Protein AF-A0A3D5CEG6-F1 (afdb_monomer_lite)

Foldseek 3Di:
DDDPVNVVVVVVVVPPPPPPPPPPQQDALVNLLVVLVVVVPDDDPVSVVSNVVSVVCVVVVNGPSDDDDPPPPDPPPPDPPPPDPDDDPDPDPQDPVNVVVVVCVVVPD

Sequence (109 aa):
MSTASEQAAAFLAGTKDEAPGVERPATGEFARLRELLGQEDEWTDDEADEFADLAAKRRAGTLDGAPKRTVRKRASVAGERDRDGRGREREIPATASEKAAAFLREKGY

Structure (mmCIF, N/CA/C/O backbone):
data_AF-A0A3D5CEG6-F1
#
_entry.id   AF-A0A3D5CEG6-F1
#
loop_
_atom_site.group_PDB
_atom_site.id
_atom_site.type_symbol
_atom_site.label_atom_id
_atom_site.label_alt_id
_atom_site.label_comp_id
_atom_site.label_asym_id
_atom_site.label_entity_id
_atom_site.label_seq_id
_atom_site.pdbx_PDB_ins_code
_atom_site.Cartn_x
_atom_site.Cartn_y
_atom_site.Cartn_z
_atom_site.occupancy
_atom_site.B_iso_or_equiv
_atom_site.auth_seq_id
_atom_site.auth_comp_id
_atom_site.auth_asym_id
_atom_site.auth_atom_id
_atom_site.pdbx_PDB_model_num
ATOM 1 N N . MET A 1 1 ? -29.579 35.047 17.144 1.00 52.81 1 MET A N 1
ATOM 2 C CA . MET A 1 1 ? -30.241 33.969 16.381 1.00 52.81 1 MET A CA 1
ATOM 3 C C . MET A 1 1 ? -29.223 33.458 15.376 1.00 52.81 1 MET A C 1
ATOM 5 O O . MET A 1 1 ? -28.882 34.224 14.488 1.00 52.81 1 MET A O 1
ATOM 9 N N . SER A 1 2 ? -28.663 32.259 15.569 1.00 56.56 2 SER A N 1
ATOM 10 C CA . SER A 1 2 ? -27.661 31.698 14.648 1.00 56.56 2 SER A CA 1
ATOM 11 C C . SER A 1 2 ? -28.355 30.900 13.545 1.00 56.56 2 SER A C 1
ATOM 13 O O . SER A 1 2 ? -29.297 30.151 13.817 1.00 56.56 2 SER A O 1
ATOM 15 N N . THR A 1 3 ? -27.941 31.115 12.299 1.00 70.56 3 THR A N 1
ATOM 16 C CA . THR A 1 3 ? -28.558 30.498 11.116 1.00 70.56 3 THR A CA 1
ATOM 17 C C . THR A 1 3 ? -28.101 29.046 10.952 1.00 70.56 3 THR A C 1
ATOM 19 O O . THR A 1 3 ? -27.019 28.665 11.396 1.00 70.56 3 THR A O 1
ATOM 22 N N . ALA A 1 4 ? -28.908 28.208 10.291 1.00 62.53 4 ALA A N 1
ATOM 23 C CA . ALA A 1 4 ? -28.550 26.808 10.024 1.00 62.53 4 ALA A CA 1
ATOM 24 C C . ALA A 1 4 ? -27.194 26.667 9.293 1.00 62.53 4 ALA A C 1
ATOM 26 O O . ALA A 1 4 ? -26.468 25.697 9.507 1.00 62.53 4 ALA A O 1
ATOM 27 N N . SER A 1 5 ? -26.823 27.673 8.495 1.00 63.44 5 SER A N 1
ATOM 28 C CA . SER A 1 5 ? -25.540 27.755 7.791 1.00 63.44 5 SER A CA 1
ATOM 29 C C . SER A 1 5 ? -24.343 27.970 8.727 1.00 63.44 5 SER A C 1
ATOM 31 O O . SER A 1 5 ? -23.279 27.403 8.492 1.00 63.44 5 SER A O 1
ATOM 33 N N . GLU A 1 6 ? -24.502 28.731 9.814 1.00 56.62 6 GLU A N 1
ATOM 34 C CA . GLU A 1 6 ? -23.438 28.941 10.810 1.00 56.62 6 GLU A CA 1
ATOM 35 C C . GLU A 1 6 ? -23.184 27.687 11.655 1.00 56.62 6 GLU A C 1
ATOM 37 O O . GLU A 1 6 ? -22.033 27.366 11.952 1.00 56.62 6 GLU A O 1
ATOM 42 N N . GLN A 1 7 ? -24.232 26.922 11.982 1.00 64.12 7 GLN A N 1
ATOM 43 C CA . GLN A 1 7 ? -24.067 25.645 12.685 1.00 64.12 7 GLN A CA 1
ATOM 44 C C . GLN A 1 7 ? -23.360 24.601 11.807 1.00 64.12 7 GLN A C 1
ATOM 46 O O . GLN A 1 7 ? -22.489 23.881 12.291 1.00 64.12 7 GLN A O 1
ATOM 51 N N . ALA A 1 8 ? -23.666 24.557 10.505 1.00 60.47 8 ALA A N 1
ATOM 52 C CA . ALA A 1 8 ? -23.000 23.656 9.562 1.00 60.47 8 ALA A CA 1
ATOM 53 C C . ALA A 1 8 ? -21.498 23.967 9.404 1.00 60.47 8 ALA A C 1
ATOM 55 O O . ALA A 1 8 ? -20.678 23.049 9.346 1.00 60.47 8 ALA A O 1
ATOM 56 N N . ALA A 1 9 ? -21.124 25.251 9.393 1.00 59.75 9 ALA A N 1
ATOM 57 C CA . ALA A 1 9 ? -19.725 25.670 9.324 1.00 59.75 9 ALA A CA 1
ATOM 58 C C . ALA A 1 9 ? -18.935 25.286 10.589 1.00 59.75 9 ALA A C 1
ATOM 60 O O . ALA A 1 9 ? -17.789 24.848 10.485 1.00 59.75 9 ALA A O 1
ATOM 61 N N . ALA A 1 10 ? -19.554 25.378 11.771 1.00 61.38 10 ALA A N 1
ATOM 62 C CA . ALA A 1 10 ? -18.929 24.978 13.033 1.00 61.38 10 ALA A CA 1
ATOM 63 C C . ALA A 1 10 ? -18.649 23.463 13.102 1.00 61.38 10 ALA A C 1
ATOM 65 O O . ALA A 1 10 ? -17.587 23.057 13.576 1.00 61.38 10 ALA A O 1
ATOM 66 N N . PHE A 1 11 ? -19.548 22.627 12.566 1.00 60.84 11 PHE A N 1
ATOM 67 C CA . PHE A 1 11 ? -19.315 21.181 12.457 1.00 60.84 11 PHE A CA 1
ATOM 68 C C . PHE A 1 11 ? -18.160 20.841 11.506 1.00 60.84 11 PHE A C 1
ATOM 70 O O . PHE A 1 11 ? -17.352 19.973 11.828 1.00 60.84 11 PHE A O 1
ATOM 77 N N . LEU A 1 12 ? -18.045 21.533 10.366 1.00 58.53 12 LEU A N 1
ATOM 78 C CA . LEU A 1 12 ? -16.940 21.313 9.424 1.00 58.53 12 LEU A CA 1
ATOM 79 C C . LEU A 1 12 ? -15.589 21.771 9.995 1.00 58.53 12 LEU A C 1
ATOM 81 O O . LEU A 1 12 ? -14.570 21.110 9.789 1.00 58.53 12 LEU A O 1
ATOM 85 N N . ALA A 1 13 ? -15.580 22.889 10.725 1.00 59.25 13 ALA A N 1
ATOM 86 C CA . ALA A 1 13 ? -14.375 23.434 11.343 1.00 59.25 13 ALA A CA 1
ATOM 87 C C . ALA A 1 13 ? -13.853 22.549 12.490 1.00 59.25 13 ALA A C 1
ATOM 89 O O . ALA A 1 13 ? -12.644 22.384 12.620 1.00 59.25 13 ALA A O 1
ATOM 90 N N . GLY A 1 14 ? -14.744 21.918 13.266 1.00 49.62 14 GLY A N 1
ATOM 91 C CA . GLY A 1 14 ? -14.372 21.017 14.365 1.00 49.62 14 GLY A CA 1
ATOM 92 C C . GLY A 1 14 ? -13.788 19.666 13.931 1.00 49.62 14 GLY A C 1
ATOM 93 O O . GLY A 1 14 ? -13.198 18.968 14.747 1.00 49.62 14 GLY A O 1
ATOM 94 N N . THR A 1 15 ? -13.925 19.287 12.656 1.00 53.06 15 THR A N 1
ATOM 95 C CA . THR A 1 15 ? -13.347 18.042 12.111 1.00 53.06 15 THR A CA 1
ATOM 96 C C . THR A 1 15 ? -12.004 18.237 11.416 1.00 53.06 15 THR A C 1
ATOM 98 O O . THR A 1 15 ? -11.433 17.273 10.913 1.00 53.06 15 THR A O 1
ATOM 101 N N . LYS A 1 16 ? -11.490 19.472 11.382 1.00 49.38 16 LYS A N 1
ATOM 102 C CA . LYS A 1 16 ? -10.197 19.812 10.776 1.00 49.38 16 LYS A CA 1
ATOM 103 C C . LYS A 1 16 ? -9.032 19.683 11.767 1.00 49.38 16 LYS A C 1
ATOM 105 O O . LYS A 1 16 ? -8.025 20.366 11.628 1.00 49.38 16 LYS A O 1
ATOM 110 N N . ASP A 1 17 ? -9.178 18.811 12.761 1.00 43.38 17 ASP A N 1
ATOM 111 C CA . ASP A 1 17 ? -8.061 18.283 13.540 1.00 43.38 17 ASP A CA 1
ATOM 112 C C . ASP A 1 17 ? -7.540 17.054 12.786 1.00 43.38 17 ASP A C 1
ATOM 114 O O . ASP A 1 17 ? -7.852 15.894 13.067 1.00 43.38 17 ASP A O 1
ATOM 118 N N . GLU A 1 18 ? -6.836 17.347 11.696 1.00 49.16 18 GLU A N 1
ATOM 119 C CA . GLU A 1 18 ? -6.029 16.379 10.976 1.00 49.16 18 GLU A CA 1
ATOM 120 C C . GLU A 1 18 ? -4.875 16.021 11.912 1.00 49.16 18 GLU A C 1
ATOM 122 O O . GLU A 1 18 ? -3.838 16.683 11.939 1.00 49.16 18 GLU A O 1
ATOM 127 N N . ALA A 1 19 ? -5.112 15.022 12.767 1.00 51.78 19 ALA A N 1
ATOM 128 C CA . ALA A 1 19 ? -4.080 14.451 13.612 1.00 51.78 19 ALA A CA 1
ATOM 129 C C . ALA A 1 19 ? -2.860 14.185 12.719 1.00 51.78 19 ALA A C 1
ATOM 131 O O . ALA A 1 19 ? -3.030 13.502 11.702 1.00 51.78 19 ALA A O 1
ATOM 132 N N . PRO A 1 20 ? -1.664 14.717 13.047 1.00 45.12 20 PRO A N 1
ATOM 133 C CA . PRO A 1 20 ? -0.475 14.469 12.254 1.00 45.12 20 PRO A CA 1
ATOM 134 C C . PRO A 1 20 ? -0.312 12.959 12.203 1.00 45.12 20 PRO A C 1
ATOM 136 O O . PRO A 1 20 ? -0.065 12.310 13.225 1.00 45.12 20 PRO A O 1
ATOM 139 N N . GLY A 1 21 ? -0.567 12.393 11.023 1.00 50.03 21 GLY A N 1
ATOM 140 C CA . GLY A 1 21 ? -0.366 10.986 10.766 1.00 50.03 21 GLY A CA 1
ATOM 141 C C . GLY A 1 21 ? 1.086 10.728 11.090 1.00 50.03 21 GLY A C 1
ATOM 142 O O . GLY A 1 21 ? 1.962 11.180 10.364 1.00 50.03 21 GLY A O 1
ATOM 143 N N . VAL A 1 22 ? 1.333 10.096 12.236 1.00 45.44 22 VAL A N 1
ATOM 144 C CA . VAL A 1 22 ? 2.663 9.670 12.640 1.00 45.44 22 VAL A CA 1
ATOM 145 C C . VAL A 1 22 ? 3.167 8.831 11.478 1.00 45.44 22 VAL A C 1
ATOM 147 O O . VAL A 1 22 ? 2.684 7.713 11.274 1.00 45.44 22 VAL A O 1
ATOM 150 N N . GLU A 1 23 ? 4.071 9.396 10.675 1.00 51.44 23 GLU A N 1
ATOM 151 C CA . GLU A 1 23 ? 4.827 8.675 9.664 1.00 51.44 23 GLU A CA 1
ATOM 152 C C . GLU A 1 23 ? 5.702 7.698 10.427 1.00 51.44 23 GLU A C 1
ATOM 154 O O . GLU A 1 23 ? 6.857 7.945 10.764 1.00 51.44 23 GLU A O 1
ATOM 159 N N . ARG A 1 24 ? 5.087 6.586 10.822 1.00 52.38 24 ARG A N 1
ATOM 160 C CA . ARG A 1 24 ? 5.802 5.473 11.399 1.00 52.38 24 ARG A CA 1
ATOM 161 C C . ARG A 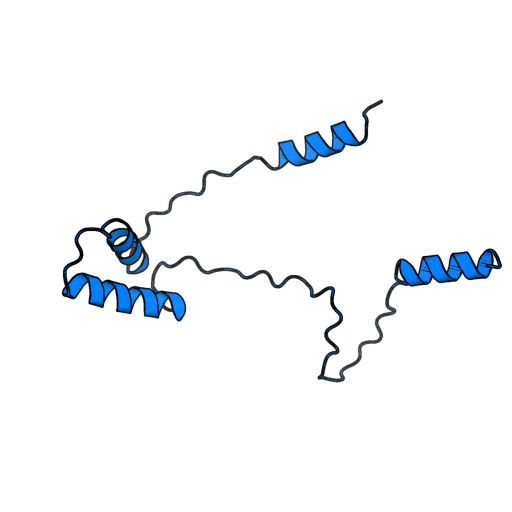1 24 ? 6.757 5.039 10.292 1.00 52.38 24 ARG A C 1
ATOM 163 O O . ARG A 1 24 ? 6.257 4.730 9.204 1.00 52.38 24 ARG A O 1
ATOM 170 N N . PRO A 1 25 ? 8.083 5.062 10.519 1.00 52.09 25 PRO A N 1
ATOM 171 C CA . PRO A 1 25 ? 9.022 4.630 9.502 1.00 52.09 25 PRO A CA 1
ATOM 172 C C . PRO A 1 25 ? 8.582 3.237 9.074 1.00 52.09 25 PRO A C 1
ATOM 174 O O . PRO A 1 25 ? 8.410 2.348 9.915 1.00 52.09 25 PRO A O 1
ATOM 177 N N . ALA A 1 26 ? 8.270 3.087 7.788 1.00 59.41 26 ALA A N 1
ATOM 178 C CA . ALA A 1 26 ? 7.991 1.776 7.245 1.00 59.41 26 ALA A CA 1
ATOM 179 C C . ALA A 1 26 ? 9.266 0.966 7.494 1.00 59.41 26 ALA A C 1
ATOM 181 O O . ALA A 1 26 ? 10.347 1.372 7.081 1.00 59.41 26 ALA A O 1
ATOM 182 N N . THR A 1 27 ? 9.163 -0.122 8.241 1.00 66.88 27 THR A N 1
ATOM 183 C CA . THR A 1 27 ? 10.245 -1.094 8.395 1.00 66.88 27 THR A CA 1
ATOM 184 C C . THR A 1 27 ? 9.829 -2.365 7.666 1.00 66.88 27 THR A C 1
ATOM 186 O O . THR A 1 27 ? 8.638 -2.674 7.617 1.00 66.88 27 THR A O 1
ATOM 189 N N . GLY A 1 28 ? 10.791 -3.099 7.108 1.00 82.62 28 GLY A N 1
ATOM 190 C CA . GLY A 1 28 ? 10.533 -4.355 6.396 1.00 82.62 28 GLY A CA 1
ATOM 191 C C . GLY A 1 28 ? 10.174 -4.180 4.915 1.00 82.62 28 GLY A C 1
ATOM 192 O O . GLY A 1 28 ? 10.474 -3.158 4.299 1.00 82.62 28 GLY A O 1
ATOM 193 N N . GLU A 1 29 ? 9.531 -5.196 4.340 1.00 88.25 29 GLU A N 1
ATOM 194 C CA . GLU A 1 29 ? 9.266 -5.315 2.896 1.00 88.25 29 GLU A CA 1
ATOM 195 C C . GLU A 1 29 ? 8.448 -4.142 2.324 1.00 88.25 29 GLU A C 1
ATOM 197 O O . GLU A 1 29 ? 8.681 -3.690 1.203 1.00 88.25 29 GLU A O 1
ATOM 202 N N . PHE A 1 30 ? 7.508 -3.593 3.101 1.00 86.44 30 PHE A N 1
ATOM 203 C CA . PHE A 1 30 ? 6.730 -2.427 2.677 1.00 86.44 30 PHE A CA 1
ATOM 204 C C . PHE A 1 30 ? 7.562 -1.144 2.552 1.00 86.44 30 PHE A C 1
ATOM 206 O O . PHE A 1 30 ? 7.239 -0.289 1.727 1.00 86.44 30 PHE A O 1
ATOM 213 N N . ALA A 1 31 ? 8.631 -1.003 3.338 1.00 87.38 31 ALA A N 1
ATOM 214 C CA . ALA A 1 31 ? 9.550 0.127 3.234 1.00 87.38 31 ALA A CA 1
ATOM 215 C C . ALA A 1 31 ? 10.324 0.077 1.920 1.00 87.38 31 ALA A C 1
ATOM 217 O O . ALA A 1 31 ? 10.337 1.056 1.179 1.00 87.38 31 ALA A O 1
ATOM 218 N N . ARG A 1 32 ? 10.871 -1.105 1.615 1.00 89.44 32 ARG A N 1
ATOM 219 C CA . ARG A 1 32 ? 11.614 -1.383 0.387 1.00 89.44 32 ARG A CA 1
ATOM 220 C C . ARG A 1 32 ? 10.752 -1.159 -0.853 1.00 89.44 32 ARG A C 1
ATOM 222 O O . ARG A 1 32 ? 11.172 -0.491 -1.786 1.00 89.44 32 ARG A O 1
ATOM 229 N N . LEU A 1 33 ? 9.490 -1.591 -0.813 1.00 89.44 33 LEU A N 1
ATOM 230 C CA . LEU A 1 33 ? 8.536 -1.306 -1.886 1.00 89.44 33 LEU A CA 1
ATOM 231 C C . LEU A 1 33 ? 8.313 0.203 -2.096 1.00 89.44 33 LEU A C 1
ATOM 233 O O . LEU A 1 33 ? 8.178 0.643 -3.234 1.00 89.44 33 LEU A O 1
ATOM 237 N N . ARG A 1 34 ? 8.236 1.004 -1.020 1.00 87.06 34 ARG A N 1
ATOM 238 C CA . ARG A 1 34 ? 8.091 2.469 -1.140 1.00 87.06 34 ARG A CA 1
ATOM 239 C C . ARG A 1 34 ? 9.363 3.140 -1.648 1.00 87.06 34 ARG A C 1
ATOM 241 O O . ARG A 1 34 ? 9.244 4.126 -2.363 1.00 87.06 34 ARG A O 1
ATOM 248 N N . GLU A 1 35 ? 10.528 2.629 -1.268 1.00 88.88 35 GLU A N 1
ATOM 249 C CA . GLU A 1 35 ? 11.825 3.100 -1.759 1.00 88.88 35 GLU A CA 1
ATOM 250 C C . GLU A 1 35 ? 11.939 2.894 -3.274 1.00 88.88 35 GLU A C 1
ATOM 252 O O . GLU A 1 35 ? 12.172 3.865 -3.987 1.00 88.88 35 GLU A O 1
ATOM 257 N N . LEU A 1 36 ? 11.648 1.681 -3.762 1.00 87.94 36 LEU A N 1
ATOM 258 C CA . LEU A 1 36 ? 11.661 1.360 -5.195 1.00 87.94 36 LEU A CA 1
ATOM 259 C C . LEU A 1 36 ? 10.694 2.255 -5.985 1.00 87.94 36 LEU A C 1
ATOM 261 O O . LEU A 1 36 ? 11.068 2.825 -7.003 1.00 87.94 36 LEU A O 1
ATOM 265 N N . LEU A 1 37 ? 9.480 2.480 -5.467 1.00 86.75 37 LEU A N 1
ATOM 266 C CA . LEU A 1 37 ? 8.505 3.423 -6.045 1.00 86.75 37 LEU A CA 1
ATOM 267 C C . LEU A 1 37 ? 9.009 4.872 -6.131 1.00 86.75 37 LEU A C 1
ATOM 269 O O . LEU A 1 37 ? 8.511 5.632 -6.951 1.00 86.75 37 LEU A O 1
ATOM 273 N N . GLY A 1 38 ? 9.941 5.276 -5.268 1.00 84.94 38 GLY A N 1
ATOM 274 C CA . GLY A 1 38 ? 10.553 6.605 -5.301 1.00 84.94 38 GLY A CA 1
ATOM 275 C C . GLY A 1 38 ? 11.717 6.732 -6.288 1.00 84.94 38 GLY A C 1
ATOM 276 O O . GLY A 1 38 ? 12.204 7.842 -6.482 1.00 84.94 38 GLY A O 1
ATOM 277 N N . GLN A 1 39 ? 12.160 5.621 -6.884 1.00 81.44 39 GLN A N 1
ATOM 278 C CA . GLN A 1 39 ? 13.321 5.513 -7.777 1.00 81.44 39 GLN A CA 1
ATOM 279 C C . GLN A 1 39 ? 12.919 5.135 -9.219 1.00 81.44 39 GLN A C 1
ATOM 281 O O . GLN A 1 39 ? 13.744 4.610 -9.956 1.00 81.44 39 GLN A O 1
ATOM 286 N N . GLU A 1 40 ? 11.662 5.389 -9.617 1.00 65.00 40 GLU A N 1
ATOM 287 C CA . GLU A 1 40 ? 11.027 4.924 -10.875 1.00 65.00 40 GLU A CA 1
ATOM 288 C C . GLU A 1 40 ? 11.829 5.173 -12.173 1.00 65.00 40 GLU A C 1
ATOM 290 O O . GLU A 1 40 ? 11.586 4.488 -13.164 1.00 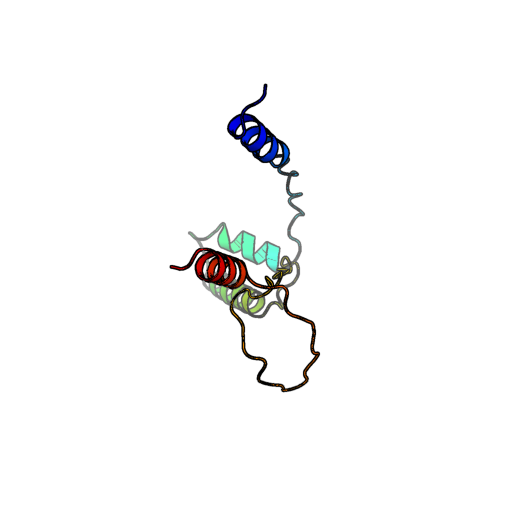65.00 40 GLU A O 1
ATOM 295 N N . ASP A 1 41 ? 12.779 6.112 -12.185 1.00 72.12 41 ASP A N 1
ATOM 296 C CA . ASP A 1 41 ? 13.537 6.486 -13.385 1.00 72.12 41 ASP A CA 1
ATOM 297 C C . ASP A 1 41 ? 14.800 5.628 -13.646 1.00 72.12 41 ASP A C 1
ATOM 299 O O . ASP A 1 41 ? 15.300 5.626 -14.772 1.00 72.12 41 ASP A O 1
ATOM 303 N N . GLU A 1 42 ? 15.31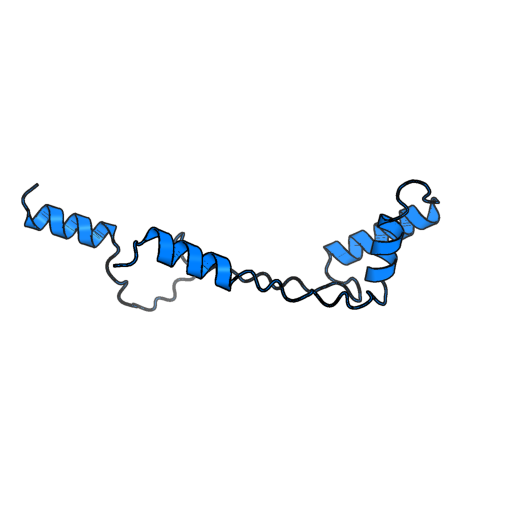5 4.877 -12.662 1.00 77.50 42 GLU A N 1
ATOM 304 C CA . GLU A 1 42 ? 16.555 4.080 -12.792 1.00 77.50 42 GLU A CA 1
ATOM 305 C C . GLU A 1 42 ? 16.445 2.705 -12.111 1.00 77.50 42 GLU A C 1
ATOM 307 O O . GLU A 1 42 ? 17.219 2.377 -11.214 1.00 77.50 42 GLU A O 1
ATOM 312 N N . TRP A 1 43 ? 15.492 1.870 -12.531 1.00 84.88 43 TRP A N 1
ATOM 313 C CA . TRP A 1 43 ? 15.460 0.478 -12.070 1.00 84.88 43 TRP A CA 1
ATOM 314 C C . TRP A 1 43 ? 16.395 -0.403 -12.889 1.00 84.88 43 TRP A C 1
ATOM 316 O O . TRP A 1 43 ? 16.339 -0.438 -14.120 1.00 84.88 43 TRP A O 1
ATOM 326 N N . THR A 1 44 ? 17.224 -1.164 -12.187 1.00 88.88 44 THR A N 1
ATOM 327 C CA . THR A 1 44 ? 17.880 -2.346 -12.747 1.00 88.88 44 THR A CA 1
ATOM 328 C C . THR A 1 44 ? 16.862 -3.470 -12.981 1.00 88.88 44 THR A C 1
ATOM 330 O O . THR A 1 44 ? 15.783 -3.479 -12.384 1.00 88.88 44 THR A O 1
ATOM 333 N N . ASP A 1 45 ? 17.200 -4.444 -13.833 1.00 89.00 45 ASP A N 1
ATOM 334 C CA . ASP A 1 45 ? 16.343 -5.620 -14.066 1.00 89.00 45 ASP A CA 1
ATOM 335 C C . ASP A 1 45 ? 16.052 -6.373 -12.750 1.00 89.00 45 ASP A C 1
ATOM 337 O O . ASP A 1 45 ? 14.913 -6.758 -12.489 1.00 89.00 45 ASP A O 1
ATOM 341 N N . ASP A 1 46 ? 17.055 -6.483 -11.873 1.00 90.12 46 ASP A N 1
ATOM 342 C CA . ASP A 1 46 ? 16.919 -7.106 -10.551 1.00 90.12 46 ASP A CA 1
ATOM 343 C C . ASP A 1 46 ? 15.937 -6.335 -9.641 1.00 90.12 46 ASP A C 1
ATOM 345 O O . ASP A 1 46 ? 15.146 -6.936 -8.913 1.00 90.12 46 ASP A O 1
ATOM 349 N N . GLU A 1 47 ? 15.946 -4.999 -9.687 1.00 89.25 47 GLU A N 1
ATOM 350 C CA . GLU A 1 47 ? 15.026 -4.152 -8.912 1.00 89.25 47 GLU A CA 1
ATOM 351 C C . GLU A 1 47 ? 13.600 -4.177 -9.466 1.00 89.25 47 GLU A C 1
ATOM 353 O O . GLU A 1 47 ? 12.637 -4.103 -8.698 1.00 89.25 47 GLU A O 1
ATOM 358 N N . ALA A 1 48 ? 13.445 -4.316 -10.784 1.00 90.44 48 ALA A N 1
ATOM 359 C CA . ALA A 1 48 ? 12.142 -4.489 -11.413 1.00 90.44 48 ALA A CA 1
ATOM 360 C C . ALA A 1 48 ? 11.493 -5.823 -10.999 1.00 90.44 48 ALA A C 1
ATOM 362 O O . ALA A 1 48 ? 10.298 -5.856 -10.674 1.00 90.44 48 ALA A O 1
ATOM 363 N N . ASP A 1 49 ? 12.281 -6.900 -10.942 1.00 92.38 49 ASP A N 1
ATOM 364 C CA . ASP A 1 49 ? 11.836 -8.206 -10.447 1.00 92.38 49 ASP A CA 1
ATOM 365 C C . ASP A 1 49 ? 11.515 -8.156 -8.942 1.00 92.38 49 ASP A C 1
ATOM 367 O O . ASP A 1 49 ? 10.444 -8.606 -8.514 1.00 92.38 49 ASP A O 1
ATOM 371 N N . GLU A 1 50 ? 12.370 -7.513 -8.137 1.00 92.00 50 GLU A N 1
ATOM 372 C CA . GLU A 1 50 ? 12.119 -7.282 -6.707 1.00 92.00 50 GLU A CA 1
ATOM 373 C C . GLU A 1 50 ? 10.806 -6.506 -6.491 1.00 92.00 50 GLU A C 1
ATOM 375 O O . GLU A 1 50 ? 9.968 -6.869 -5.654 1.00 92.00 50 GLU A O 1
ATOM 380 N N . PHE A 1 51 ? 10.582 -5.452 -7.278 1.00 92.38 51 PHE A N 1
ATOM 381 C CA . PHE A 1 51 ? 9.359 -4.662 -7.235 1.00 92.38 51 PHE A CA 1
ATOM 382 C C . PHE A 1 51 ? 8.122 -5.504 -7.566 1.00 92.38 51 PHE A C 1
ATOM 384 O O . PHE A 1 51 ? 7.104 -5.404 -6.869 1.00 92.38 51 PHE A O 1
ATOM 391 N N . ALA A 1 52 ? 8.193 -6.344 -8.602 1.00 92.50 52 ALA A N 1
ATOM 392 C CA . ALA A 1 52 ? 7.091 -7.209 -9.007 1.00 92.50 52 ALA A CA 1
ATOM 393 C C . ALA A 1 52 ? 6.693 -8.183 -7.884 1.00 92.50 52 ALA A C 1
ATOM 395 O O . ALA A 1 52 ? 5.502 -8.302 -7.561 1.00 92.50 52 ALA A O 1
ATOM 396 N N . ASP A 1 53 ? 7.677 -8.799 -7.228 1.00 93.25 53 ASP A N 1
ATOM 397 C CA . ASP A 1 53 ? 7.472 -9.711 -6.101 1.00 93.25 53 ASP A CA 1
ATOM 398 C C . ASP A 1 53 ? 6.842 -9.007 -4.891 1.00 93.25 53 ASP A C 1
ATOM 400 O O . ASP A 1 53 ? 5.855 -9.480 -4.307 1.00 93.25 53 ASP A O 1
ATOM 404 N N . LEU A 1 54 ? 7.358 -7.832 -4.525 1.00 92.94 54 LEU A N 1
ATOM 405 C CA . LEU A 1 54 ? 6.822 -7.032 -3.422 1.00 92.94 54 LEU A CA 1
ATOM 406 C C . LEU A 1 54 ? 5.403 -6.522 -3.726 1.00 92.94 54 LEU A C 1
ATOM 408 O O . LEU A 1 54 ? 4.518 -6.539 -2.860 1.00 92.94 54 LEU A O 1
ATOM 412 N N . ALA A 1 55 ? 5.132 -6.122 -4.969 1.00 90.69 55 ALA A N 1
ATOM 413 C CA . ALA A 1 55 ? 3.802 -5.721 -5.412 1.00 90.69 55 ALA A CA 1
ATOM 414 C C . ALA A 1 55 ? 2.806 -6.894 -5.367 1.00 90.69 55 ALA A C 1
ATOM 416 O O . ALA A 1 55 ? 1.652 -6.707 -4.956 1.00 90.69 55 ALA A O 1
ATOM 417 N N . ALA A 1 56 ? 3.238 -8.106 -5.730 1.00 93.06 56 ALA A N 1
ATOM 418 C CA . ALA A 1 56 ? 2.429 -9.318 -5.633 1.00 93.06 56 ALA A CA 1
ATOM 419 C C . ALA A 1 56 ? 2.076 -9.643 -4.173 1.00 93.06 56 ALA A C 1
ATOM 421 O O . ALA A 1 56 ? 0.892 -9.788 -3.847 1.00 93.06 56 ALA A O 1
ATOM 422 N N . LYS A 1 57 ? 3.066 -9.639 -3.268 1.00 91.44 57 LYS A N 1
ATOM 423 C CA . LYS A 1 57 ? 2.854 -9.803 -1.816 1.00 91.44 57 LYS A CA 1
ATOM 424 C C . LYS A 1 57 ? 1.889 -8.753 -1.255 1.00 91.44 57 LYS A C 1
ATOM 426 O O . LYS A 1 57 ? 1.024 -9.072 -0.434 1.00 91.44 57 LYS A O 1
ATOM 431 N N . ARG A 1 58 ? 1.967 -7.498 -1.725 1.00 88.44 58 ARG A N 1
ATOM 432 C CA . ARG A 1 58 ? 1.042 -6.425 -1.312 1.00 88.44 58 ARG A CA 1
ATOM 433 C C . ARG A 1 58 ? -0.395 -6.721 -1.718 1.00 88.44 58 ARG A C 1
ATOM 435 O O . ARG A 1 58 ? -1.301 -6.545 -0.906 1.00 88.44 58 ARG A O 1
ATOM 442 N N . ARG A 1 59 ? -0.613 -7.153 -2.966 1.00 87.44 59 ARG A N 1
ATOM 443 C CA . ARG A 1 59 ? -1.946 -7.512 -3.486 1.00 87.44 59 ARG A CA 1
ATOM 444 C C . ARG A 1 59 ? -2.523 -8.727 -2.762 1.00 87.44 59 ARG A C 1
ATOM 446 O O . ARG A 1 59 ? -3.714 -8.734 -2.470 1.00 87.44 59 ARG A O 1
ATOM 453 N N . ALA A 1 60 ? -1.678 -9.701 -2.426 1.00 88.81 60 ALA A N 1
ATOM 454 C CA . ALA A 1 60 ? -2.047 -10.863 -1.621 1.00 88.81 60 ALA A CA 1
ATOM 455 C C . ALA A 1 60 ? -2.315 -10.522 -0.141 1.00 88.81 60 ALA A C 1
ATOM 457 O O . ALA A 1 60 ? -2.889 -11.331 0.584 1.00 88.81 60 ALA A O 1
ATOM 458 N N . GLY A 1 61 ? -1.917 -9.331 0.320 1.00 86.81 61 GLY A N 1
ATOM 459 C CA . GLY A 1 61 ? -2.052 -8.915 1.716 1.00 86.81 61 GLY A CA 1
ATOM 460 C C . GLY A 1 61 ? -1.071 -9.609 2.666 1.00 86.81 61 GLY A C 1
ATOM 461 O O . GLY A 1 61 ? -1.285 -9.575 3.876 1.00 86.81 61 GLY A O 1
ATOM 462 N N . THR A 1 62 ? -0.017 -10.231 2.132 1.00 90.25 62 THR A N 1
ATOM 463 C CA . THR A 1 62 ? 1.022 -10.945 2.892 1.00 90.25 62 THR A CA 1
ATOM 464 C C . THR A 1 62 ? 2.295 -10.123 3.082 1.00 90.25 62 THR A C 1
ATOM 466 O O . THR A 1 62 ? 3.212 -10.594 3.742 1.00 90.25 62 THR A O 1
ATOM 469 N N . LEU A 1 63 ? 2.364 -8.924 2.494 1.00 88.94 63 LEU A N 1
ATOM 470 C CA . LEU A 1 63 ? 3.528 -8.043 2.578 1.00 88.94 63 LEU A CA 1
ATOM 471 C C . LEU A 1 63 ? 3.770 -7.575 4.017 1.00 88.94 63 LEU A C 1
ATOM 473 O O . LEU A 1 63 ? 2.879 -6.981 4.638 1.00 88.94 63 LEU A O 1
ATOM 477 N N . ASP A 1 64 ? 4.984 -7.803 4.515 1.00 87.69 64 ASP A N 1
ATOM 478 C CA . ASP A 1 64 ? 5.338 -7.423 5.879 1.00 87.69 64 ASP A CA 1
ATOM 479 C C . ASP A 1 64 ? 5.397 -5.898 6.064 1.00 87.69 64 ASP A C 1
ATOM 481 O O . ASP A 1 64 ? 5.782 -5.142 5.167 1.00 87.69 64 ASP A O 1
ATOM 485 N N . GLY A 1 65 ? 4.961 -5.426 7.234 1.00 82.25 65 GLY A N 1
ATOM 486 C CA . GLY A 1 65 ? 4.910 -3.997 7.561 1.00 82.25 65 GLY A CA 1
ATOM 487 C C . GLY A 1 65 ? 3.851 -3.183 6.799 1.00 82.25 65 GLY A C 1
ATOM 488 O O . GLY A 1 65 ? 3.703 -1.986 7.058 1.00 82.25 65 GLY A O 1
ATOM 489 N N . ALA A 1 66 ? 3.077 -3.795 5.892 1.00 81.31 66 ALA A N 1
ATOM 490 C CA . ALA A 1 66 ? 2.042 -3.090 5.143 1.00 81.31 66 ALA A CA 1
ATOM 491 C C . ALA A 1 66 ? 0.857 -2.686 6.046 1.00 81.31 66 ALA A C 1
ATOM 493 O O . ALA A 1 66 ? 0.366 -3.494 6.846 1.00 81.31 66 ALA A O 1
ATOM 494 N N . PRO A 1 67 ? 0.329 -1.453 5.915 1.00 78.31 67 PRO A N 1
ATOM 495 C CA . PRO A 1 67 ? -0.817 -1.016 6.699 1.00 78.31 67 PRO A CA 1
ATOM 496 C C . PRO A 1 67 ? -2.046 -1.867 6.362 1.00 78.31 67 PRO A C 1
ATOM 498 O O . PRO A 1 67 ? -2.521 -1.900 5.223 1.00 78.31 67 PRO A O 1
ATOM 501 N N . LYS A 1 68 ? -2.590 -2.552 7.374 1.00 78.38 68 LYS A N 1
ATOM 502 C CA . LYS A 1 68 ? -3.799 -3.370 7.229 1.00 78.38 68 LYS A CA 1
ATOM 503 C C . LYS A 1 68 ? -4.988 -2.460 6.935 1.00 78.38 68 LYS A C 1
ATOM 505 O O . LYS A 1 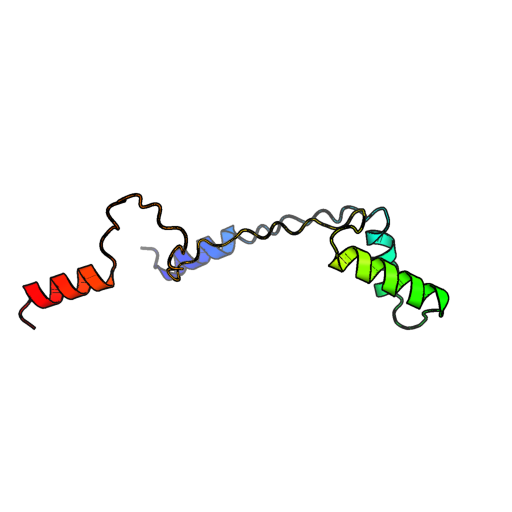68 ? -5.418 -1.691 7.793 1.00 78.38 68 LYS A O 1
ATOM 510 N N . ARG A 1 69 ? -5.552 -2.560 5.728 1.00 70.81 69 ARG A N 1
ATOM 511 C CA . ARG A 1 69 ? -6.790 -1.852 5.383 1.00 70.81 69 ARG A CA 1
ATOM 512 C C . ARG A 1 69 ? -7.949 -2.453 6.172 1.00 70.81 69 ARG A C 1
ATOM 514 O O . ARG A 1 69 ? -8.432 -3.535 5.851 1.00 70.81 69 ARG A O 1
ATOM 521 N N . THR A 1 70 ? -8.441 -1.731 7.171 1.00 69.38 70 THR A N 1
ATOM 522 C CA . THR A 1 70 ? -9.723 -2.040 7.803 1.00 69.38 70 THR A CA 1
ATOM 523 C C . THR A 1 70 ? -10.836 -1.548 6.881 1.00 69.38 70 THR A C 1
ATOM 525 O O . THR A 1 70 ? -11.254 -0.392 6.908 1.00 69.38 70 THR A O 1
ATOM 528 N N . VAL A 1 71 ? -11.316 -2.419 5.990 1.00 70.38 71 VAL A N 1
ATOM 529 C CA . VAL A 1 71 ? -12.512 -2.099 5.204 1.00 70.38 71 VAL A CA 1
ATOM 530 C C . VAL A 1 71 ? -13.704 -2.165 6.150 1.00 70.38 71 VAL A C 1
ATOM 532 O O . VAL A 1 71 ? -14.238 -3.237 6.436 1.00 70.38 71 VAL A O 1
ATOM 535 N N . ARG A 1 72 ? -14.124 -1.008 6.669 1.00 68.81 72 ARG A N 1
ATOM 536 C CA . ARG A 1 72 ? -15.385 -0.899 7.401 1.00 68.81 72 ARG A CA 1
ATOM 537 C C . ARG A 1 72 ? -16.504 -1.170 6.401 1.00 68.81 72 ARG A C 1
ATOM 539 O O . ARG A 1 72 ? -16.828 -0.302 5.590 1.00 68.81 72 ARG A O 1
ATOM 546 N N . LYS A 1 73 ? -17.061 -2.386 6.428 1.00 71.12 73 LYS A N 1
ATOM 547 C CA . LYS A 1 73 ? -18.269 -2.719 5.667 1.00 71.12 73 LYS A CA 1
ATOM 548 C C . LYS A 1 73 ? -19.335 -1.701 6.067 1.00 71.12 73 LYS A C 1
ATOM 550 O O . LYS A 1 73 ? -19.739 -1.647 7.228 1.00 71.12 73 LYS A O 1
ATOM 555 N N . ARG A 1 74 ? -19.726 -0.832 5.133 1.00 72.00 74 ARG A N 1
ATOM 556 C CA . ARG A 1 74 ? -20.909 0.006 5.326 1.00 72.00 74 ARG A CA 1
ATOM 557 C C . ARG A 1 74 ? -22.093 -0.953 5.394 1.00 72.00 74 ARG A C 1
ATOM 559 O O . ARG A 1 74 ? -22.133 -1.904 4.618 1.00 72.00 74 ARG A O 1
ATOM 566 N N . ALA A 1 75 ? -23.007 -0.737 6.337 1.00 61.19 75 ALA A N 1
ATOM 567 C CA . ALA A 1 75 ? -24.277 -1.447 6.322 1.00 61.19 75 ALA A CA 1
ATOM 568 C C . ALA A 1 75 ? -24.928 -1.161 4.962 1.00 61.19 75 ALA A C 1
ATOM 570 O O . ALA A 1 75 ? -25.203 -0.001 4.651 1.00 61.19 75 ALA A O 1
ATOM 571 N N . SER A 1 76 ? -25.052 -2.185 4.118 1.00 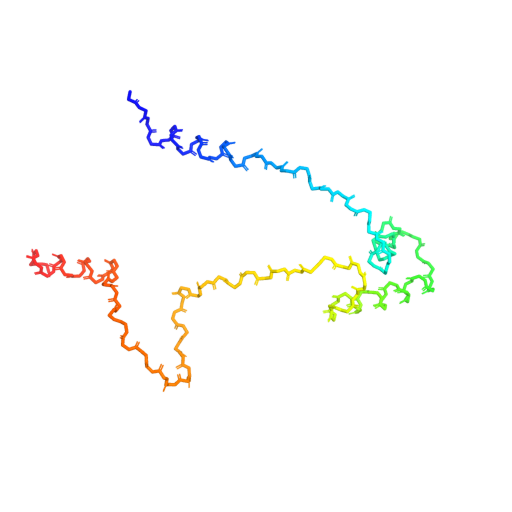58.06 76 SER A N 1
ATOM 572 C CA . SER A 1 76 ? -25.705 -2.070 2.819 1.00 58.06 76 SER A CA 1
ATOM 573 C C . SER A 1 76 ? -27.115 -1.523 3.041 1.00 58.06 76 SER A C 1
ATOM 575 O O . SER A 1 76 ? -27.930 -2.150 3.707 1.00 58.06 76 SER A O 1
ATOM 577 N N . VAL A 1 77 ? -27.384 -0.320 2.525 1.00 58.00 77 VAL A N 1
ATOM 578 C CA . VAL A 1 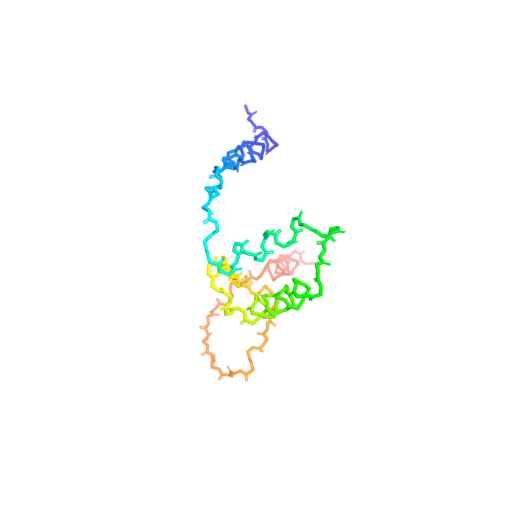77 ? -28.729 0.290 2.519 1.00 58.00 77 VAL A CA 1
ATOM 579 C C . VAL A 1 77 ? -29.558 -0.252 1.345 1.00 58.00 77 VAL A C 1
ATOM 581 O O . VAL A 1 77 ? -30.778 -0.126 1.324 1.00 58.00 77 VAL A O 1
ATOM 584 N N . ALA A 1 78 ? -28.914 -0.913 0.381 1.00 49.69 78 ALA A N 1
ATOM 585 C CA . ALA A 1 78 ? -29.599 -1.729 -0.606 1.00 49.69 78 ALA A CA 1
ATOM 586 C C . ALA A 1 78 ? -29.892 -3.093 0.027 1.00 49.69 78 ALA A C 1
ATOM 588 O O . ALA A 1 78 ? -28.962 -3.794 0.421 1.00 49.69 78 ALA A O 1
ATOM 589 N N . GLY A 1 79 ? -31.178 -3.427 0.156 1.00 53.09 79 GLY A N 1
ATOM 590 C CA . GLY A 1 79 ? -31.654 -4.712 0.655 1.00 53.09 79 GLY A CA 1
ATOM 591 C C . GLY A 1 79 ? -31.119 -5.861 -0.188 1.00 53.09 79 GLY A C 1
ATOM 592 O O . GLY A 1 79 ? -31.734 -6.274 -1.170 1.00 53.09 79 GLY A O 1
ATOM 593 N N . GLU A 1 80 ? -29.965 -6.380 0.205 1.00 43.84 80 GLU A N 1
ATOM 594 C CA . GLU A 1 80 ? -29.500 -7.679 -0.229 1.00 43.84 80 GLU A CA 1
ATOM 595 C C . GLU A 1 80 ? -30.447 -8.682 0.420 1.00 43.84 80 GLU A C 1
ATOM 597 O O . GLU A 1 80 ? -30.479 -8.842 1.640 1.00 43.84 80 GLU A O 1
ATOM 602 N N . ARG A 1 81 ? -31.333 -9.259 -0.397 1.00 46.03 81 ARG A N 1
ATOM 603 C CA . ARG A 1 81 ? -32.155 -10.390 0.018 1.00 46.03 81 ARG A CA 1
ATOM 604 C C . ARG A 1 81 ? -31.193 -11.475 0.481 1.00 46.03 81 ARG A C 1
ATOM 606 O O . ARG A 1 81 ? -30.525 -12.085 -0.351 1.00 46.03 81 ARG A O 1
ATOM 613 N N . ASP A 1 82 ? -31.140 -11.674 1.794 1.00 50.06 82 ASP A N 1
ATOM 614 C CA . ASP A 1 82 ? -30.500 -12.819 2.423 1.00 50.06 82 ASP A CA 1
ATOM 615 C C . ASP A 1 82 ? -30.969 -14.077 1.688 1.00 50.06 82 ASP A C 1
ATOM 617 O O . ASP A 1 82 ? -32.155 -14.421 1.684 1.00 50.06 82 ASP A O 1
ATOM 621 N N . ARG A 1 83 ? -30.031 -14.744 1.012 1.00 53.25 83 ARG A N 1
ATOM 622 C CA . ARG A 1 83 ? -30.266 -16.045 0.373 1.00 53.25 83 ARG A CA 1
ATOM 623 C C . ARG A 1 83 ? -30.295 -17.182 1.395 1.00 53.25 83 ARG A C 1
ATOM 625 O O . ARG A 1 83 ? -30.566 -18.318 1.026 1.00 53.25 83 ARG A O 1
ATOM 632 N N . ASP A 1 84 ? -30.091 -16.857 2.667 1.00 51.53 84 ASP A N 1
ATOM 633 C CA . ASP A 1 84 ? -30.133 -17.781 3.785 1.00 51.53 84 ASP A CA 1
ATOM 634 C C . ASP A 1 84 ? -31.328 -17.423 4.667 1.00 51.53 84 ASP A C 1
ATOM 636 O O . ASP A 1 84 ? -31.253 -16.595 5.571 1.00 51.53 84 ASP A O 1
ATOM 640 N N . GLY A 1 85 ? -32.470 -18.041 4.361 1.00 49.81 85 GLY A N 1
ATOM 641 C CA . GLY A 1 85 ? -33.742 -17.848 5.052 1.00 49.81 85 GLY A CA 1
ATOM 642 C C . GLY A 1 85 ? -33.701 -18.229 6.532 1.00 49.81 85 GLY A C 1
ATOM 643 O O . GLY A 1 85 ? -34.219 -19.270 6.929 1.00 49.81 85 GLY A O 1
ATOM 644 N N . ARG A 1 86 ? -33.149 -17.360 7.380 1.00 45.84 86 ARG A N 1
ATOM 645 C CA . ARG A 1 86 ? -33.364 -17.393 8.828 1.00 45.84 86 ARG A CA 1
ATOM 646 C C . ARG A 1 86 ? -33.884 -16.051 9.300 1.00 45.84 86 ARG A C 1
ATOM 648 O O . ARG A 1 86 ? -33.147 -15.176 9.744 1.00 45.84 86 ARG A O 1
ATOM 655 N N . GLY A 1 87 ? -35.205 -15.942 9.184 1.00 51.44 87 GLY A N 1
ATOM 656 C CA . GLY A 1 87 ? -35.991 -14.842 9.698 1.00 51.44 87 GLY A CA 1
ATOM 657 C C . GLY A 1 87 ? -35.641 -14.522 11.146 1.00 51.44 87 GLY A C 1
ATOM 658 O O . GLY A 1 87 ? -35.611 -15.383 12.026 1.00 51.44 87 GLY A O 1
ATOM 659 N N . ARG A 1 88 ? -35.430 -13.236 11.390 1.00 48.56 88 ARG A N 1
ATOM 660 C CA . ARG A 1 88 ? -35.909 -12.626 12.617 1.00 48.56 88 ARG A CA 1
ATOM 661 C C . ARG A 1 88 ? -36.868 -11.541 12.186 1.00 48.56 88 ARG A C 1
ATOM 663 O O . ARG A 1 88 ? -36.445 -10.557 11.585 1.00 48.56 88 ARG A O 1
ATOM 670 N N . GLU A 1 89 ? -38.144 -11.768 12.467 1.00 46.88 89 GLU A N 1
ATOM 671 C CA . GLU A 1 89 ? -39.166 -10.731 12.519 1.00 46.88 89 GLU A CA 1
ATOM 672 C C . GLU A 1 89 ? -38.664 -9.645 13.476 1.00 46.88 89 GLU A C 1
ATOM 674 O O . GLU A 1 89 ? -38.801 -9.720 14.694 1.00 46.88 89 GLU A O 1
ATOM 679 N N . ARG A 1 90 ? -37.957 -8.663 12.929 1.00 54.69 90 ARG A N 1
ATOM 680 C CA . ARG A 1 90 ? -37.819 -7.359 13.552 1.00 54.69 90 ARG A CA 1
ATOM 681 C C . ARG A 1 90 ? -38.772 -6.480 12.786 1.00 54.69 90 ARG A C 1
ATOM 683 O O . ARG A 1 90 ? -38.583 -6.306 11.585 1.00 54.69 90 ARG A O 1
ATOM 690 N N . GLU A 1 91 ? -39.791 -5.988 13.483 1.00 55.34 91 GLU A N 1
ATOM 691 C CA . GLU A 1 91 ? -40.667 -4.926 13.001 1.00 55.34 91 GLU A CA 1
ATOM 692 C C . GLU A 1 91 ? -39.802 -3.859 12.331 1.00 55.34 91 GLU A C 1
ATOM 694 O O . GLU A 1 91 ? -38.998 -3.175 12.971 1.00 55.34 91 GLU A O 1
ATOM 699 N N . ILE A 1 92 ? -39.888 -3.805 11.006 1.00 61.12 92 ILE A N 1
ATOM 700 C CA . ILE A 1 92 ? -39.146 -2.844 10.208 1.00 61.12 92 ILE A CA 1
ATOM 701 C C . ILE A 1 92 ? -39.824 -1.498 10.483 1.00 61.12 92 ILE A C 1
ATOM 703 O O . ILE A 1 92 ? -41.027 -1.379 10.239 1.00 61.12 92 ILE A O 1
ATOM 707 N N . PRO A 1 93 ? -39.120 -0.487 11.024 1.00 58.88 93 PRO A N 1
ATOM 708 C CA . PRO A 1 93 ? -39.735 0.811 11.244 1.00 58.88 93 PRO A CA 1
ATOM 709 C C . PRO A 1 93 ? -40.165 1.387 9.893 1.00 58.88 93 PRO A C 1
ATOM 711 O O . PRO A 1 93 ? -39.370 1.403 8.953 1.00 58.88 93 PRO A O 1
ATOM 714 N N . ALA A 1 94 ? -41.414 1.860 9.812 1.00 67.31 94 ALA A N 1
ATOM 715 C CA . ALA A 1 94 ? -41.996 2.372 8.575 1.00 67.31 94 ALA A CA 1
ATOM 716 C C . ALA A 1 94 ? -41.065 3.395 7.910 1.00 67.31 94 ALA A C 1
ATOM 718 O O . ALA A 1 94 ? -40.672 4.405 8.515 1.00 67.31 94 ALA A O 1
ATOM 719 N N . THR A 1 95 ? -40.713 3.109 6.662 1.00 72.50 95 THR A N 1
ATOM 720 C CA . THR A 1 95 ? -39.833 3.927 5.834 1.00 72.50 95 THR A CA 1
ATOM 721 C C . THR A 1 95 ? -40.447 5.309 5.591 1.00 72.50 95 THR A C 1
ATOM 723 O O . THR A 1 95 ? -41.659 5.511 5.702 1.00 72.50 95 THR A O 1
ATOM 726 N N . ALA A 1 96 ? -39.618 6.298 5.240 1.00 71.81 96 ALA A N 1
ATOM 727 C CA . ALA A 1 96 ? -40.104 7.646 4.930 1.00 71.81 96 ALA A CA 1
ATOM 728 C C . ALA A 1 96 ? -41.151 7.636 3.797 1.00 71.81 96 ALA A C 1
ATOM 730 O O . ALA A 1 96 ? -42.130 8.379 3.855 1.00 71.81 96 ALA A O 1
ATOM 731 N N . SER A 1 97 ? -40.992 6.734 2.825 1.00 70.06 97 SER A N 1
ATOM 732 C CA . SER A 1 97 ? -41.954 6.502 1.745 1.00 70.06 97 SER A CA 1
ATOM 733 C C . SER A 1 97 ? -43.287 5.937 2.242 1.00 70.06 97 SER A C 1
ATOM 735 O O . SER A 1 97 ? -44.339 6.382 1.793 1.00 70.06 97 SER A O 1
ATOM 737 N N . GLU A 1 98 ? -43.278 5.013 3.202 1.00 74.19 98 GLU A N 1
ATOM 738 C CA . GLU A 1 98 ? -44.510 4.473 3.796 1.00 74.19 98 GLU A CA 1
ATOM 739 C C . GLU A 1 98 ? -45.246 5.513 4.643 1.00 74.19 98 GLU A C 1
ATOM 741 O O . GLU A 1 98 ? -46.475 5.592 4.588 1.00 74.19 98 GLU A O 1
ATOM 746 N N . LYS A 1 99 ? -44.507 6.367 5.361 1.00 76.75 99 LYS A N 1
ATOM 747 C CA . LYS A 1 99 ? -45.085 7.505 6.091 1.00 76.75 99 LYS A CA 1
ATOM 748 C C . LYS A 1 99 ? -45.693 8.540 5.142 1.00 76.75 99 LYS A C 1
ATOM 750 O O . LYS A 1 99 ? -46.787 9.032 5.408 1.00 76.75 99 LYS A O 1
ATOM 755 N N . ALA A 1 100 ? -45.040 8.823 4.014 1.00 75.62 100 ALA A N 1
ATOM 756 C CA . ALA A 1 100 ? -45.577 9.713 2.985 1.00 75.62 100 ALA A CA 1
ATOM 757 C C . ALA A 1 100 ? -46.838 9.132 2.321 1.00 75.62 100 ALA A C 1
ATOM 759 O O . ALA A 1 100 ? -47.829 9.837 2.157 1.00 75.62 100 ALA A O 1
ATOM 760 N N . ALA A 1 101 ? -46.846 7.835 2.005 1.00 79.00 101 ALA A N 1
ATOM 761 C CA . ALA A 1 101 ? -48.015 7.168 1.433 1.00 79.00 101 ALA A CA 1
ATOM 762 C C . ALA A 1 101 ? -49.202 7.122 2.411 1.00 79.00 101 ALA A C 1
ATOM 764 O O . ALA A 1 101 ? -50.349 7.274 1.996 1.00 79.00 101 ALA A O 1
ATOM 765 N N . ALA A 1 102 ? -48.946 6.938 3.710 1.00 76.75 102 ALA A N 1
ATOM 766 C CA . ALA A 1 102 ? -49.983 7.023 4.736 1.00 76.75 102 ALA A CA 1
ATOM 767 C C . ALA A 1 102 ? -50.576 8.437 4.831 1.00 76.75 102 ALA A C 1
ATOM 769 O O . ALA A 1 102 ? -51.796 8.576 4.842 1.00 76.75 102 ALA A O 1
ATOM 770 N N . PHE A 1 103 ? -49.730 9.470 4.805 1.00 77.38 103 PHE A N 1
ATOM 771 C CA . PHE A 1 103 ? -50.172 10.864 4.795 1.00 77.38 103 PHE A CA 1
ATOM 772 C C . PHE A 1 103 ? -51.036 11.196 3.569 1.00 77.38 103 PHE A C 1
ATOM 774 O O . PHE A 1 103 ? -52.073 11.839 3.701 1.00 77.38 103 PHE A O 1
ATOM 781 N N . LEU A 1 104 ? -50.654 10.727 2.377 1.00 78.81 104 LEU A N 1
ATOM 782 C CA . LEU A 1 104 ? -51.433 10.959 1.155 1.00 78.81 104 LEU A CA 1
ATOM 783 C C . LEU A 1 104 ? -52.812 10.283 1.208 1.00 78.81 104 LEU A C 1
ATOM 785 O O . LEU A 1 104 ? -53.805 10.915 0.856 1.00 78.81 104 LEU A O 1
ATOM 789 N N . ARG A 1 105 ? -52.890 9.053 1.738 1.00 75.31 105 ARG A N 1
ATOM 790 C CA . ARG A 1 105 ? -54.170 8.353 1.953 1.00 75.31 105 ARG A CA 1
ATOM 791 C C . ARG A 1 105 ? -55.067 9.065 2.967 1.00 75.31 105 ARG A C 1
ATOM 793 O O . ARG A 1 105 ? -56.270 9.143 2.757 1.00 75.31 105 ARG A O 1
ATOM 800 N N . GLU A 1 106 ? -54.496 9.597 4.047 1.00 69.88 106 GLU A N 1
ATOM 801 C CA . GLU A 1 106 ? -55.240 10.362 5.059 1.00 69.88 106 GLU A CA 1
ATOM 802 C C . GLU A 1 106 ? -55.759 11.702 4.510 1.00 69.88 106 GLU A C 1
ATOM 804 O O . GLU A 1 106 ? -56.815 12.182 4.919 1.00 69.88 106 GLU A O 1
ATOM 809 N N . LYS A 1 107 ? -55.038 12.304 3.556 1.00 74.06 107 LYS A N 1
ATOM 810 C CA . LYS A 1 107 ? -55.415 13.571 2.915 1.00 74.06 107 LYS A CA 1
ATOM 811 C C . LYS A 1 107 ? -56.317 13.422 1.684 1.00 74.06 107 LYS A C 1
ATOM 813 O O . LYS A 1 107 ? -56.730 14.444 1.146 1.00 74.06 107 LYS A O 1
ATOM 818 N N . GLY A 1 108 ? -56.677 12.195 1.295 1.00 65.56 108 GLY A N 1
ATOM 819 C CA . GLY A 1 108 ? -57.659 11.929 0.238 1.00 65.56 108 GLY A CA 1
ATOM 820 C C . GLY A 1 108 ? -57.192 12.301 -1.172 1.00 65.56 108 GLY A C 1
ATOM 821 O O . GLY A 1 108 ? -58.009 12.770 -1.965 1.00 65.56 108 GLY A O 1
ATOM 822 N N . TYR A 1 109 ? -55.899 12.121 -1.459 1.00 52.59 109 TYR A N 1
ATOM 823 C CA . TYR A 1 109 ? -55.335 12.206 -2.812 1.00 52.59 109 TYR A CA 1
ATOM 824 C C . TYR A 1 109 ? -55.293 10.842 -3.501 1.00 52.59 109 TYR A C 1
ATOM 826 O O . TYR A 1 109 ? -55.064 9.830 -2.797 1.00 52.59 109 TYR A O 1
#

pLDDT: mean 70.1, std 15.64, range [43.38, 93.25]

Secondary structure (DSSP, 8-state):
---HHHHHHHHHHHT--------PPP-SHHHHHHHHHTTTTS--HHHHHHHHHHHHHHHHT--TT-----------SS----SS-------PPPPHHHHHHHHHHHTT-

Radius of gyration: 26.19 Å; chains: 1; bounding box: 76×52×30 Å